Protein AF-A0A7S2IFN4-F1 (afdb_monomer)

Solvent-accessible surface area (backbone atoms only — not comparable to full-atom values): 8624 Å² total; per-residue (Å²): 135,83,82,87,86,88,84,81,84,83,83,82,81,80,78,73,87,72,86,76,65,69,61,58,62,38,11,45,51,20,50,54,50,50,51,52,54,48,50,50,41,68,76,58,59,54,93,44,48,80,44,73,49,73,77,38,55,36,84,63,46,66,54,99,88,68,49,80,44,73,49,50,75,68,52,32,44,29,32,32,45,35,33,32,39,62,59,88,88,44,90,89,58,59,86,37,40,32,37,39,36,38,36,52,40,54,36,87,83,46,81,56,50,79,42,79,61,58,72,66,58,71,57,55,72,38,91,89,38,59,64,71,66,62,78,66,58,76,78,112

Organism: NCBI:txid327968

Sequence (140 aa):
STACLGESLPASADQDCSQGDATEGTARAALRRLEEEVAELQARSPPFLDEISAPCVAPLAVDGDGDLYIPDAREGPWNVHVVAHGDPSDPEYFDSLRFRLRFNSRWPREPPEVFVGGLSQYGALSPERTPPAPFYDALA

Mean predicted aligned error: 14.03 Å

pLDDT: mean 74.19, std 21.44, range [32.38, 97.31]

Radius of gyration: 25.62 Å; Cα contacts (8 Å, |Δi|>4): 189; chains: 1; bounding box: 39×29×104 Å

Structure (mmCIF, N/CA/C/O backbone):
data_AF-A0A7S2IFN4-F1
#
_entry.id   AF-A0A7S2IFN4-F1
#
loop_
_atom_site.group_PDB
_atom_site.id
_atom_site.type_symbol
_atom_site.label_atom_id
_atom_site.label_alt_id
_atom_site.label_comp_id
_atom_site.label_asym_id
_atom_site.label_entity_id
_atom_site.label_seq_id
_atom_site.pdbx_PDB_ins_code
_atom_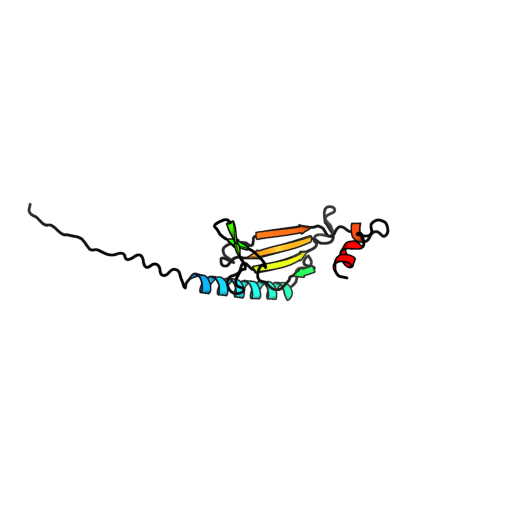site.Cartn_x
_atom_site.Cartn_y
_atom_site.Cartn_z
_atom_site.occupancy
_atom_site.B_iso_or_equiv
_atom_site.auth_seq_id
_atom_site.auth_comp_id
_atom_site.auth_asym_id
_atom_site.auth_atom_id
_atom_site.pdbx_PDB_model_num
ATOM 1 N N . SER A 1 1 ? -1.008 -16.687 74.202 1.00 42.38 1 SER A N 1
ATOM 2 C CA . SER A 1 1 ? -1.169 -16.056 72.882 1.00 42.38 1 SER A CA 1
ATOM 3 C C . SER A 1 1 ? -2.579 -16.326 72.391 1.00 42.38 1 SER A C 1
ATOM 5 O O . SER A 1 1 ? -2.828 -17.450 71.992 1.00 42.38 1 SER A O 1
ATOM 7 N N . THR A 1 2 ? -3.590 -15.512 72.722 1.00 37.28 2 THR A N 1
ATOM 8 C CA . THR A 1 2 ? -3.880 -14.127 72.251 1.00 37.28 2 THR A CA 1
ATOM 9 C C . THR A 1 2 ? -4.479 -14.167 70.834 1.00 37.28 2 THR A C 1
ATOM 11 O O . THR A 1 2 ? -3.743 -14.443 69.899 1.00 37.28 2 THR A O 1
ATOM 14 N N . ALA A 1 3 ? -5.822 -14.187 70.743 1.00 36.91 3 ALA A N 1
ATOM 15 C CA . ALA A 1 3 ? -6.724 -13.132 70.203 1.00 36.91 3 ALA A CA 1
ATOM 16 C C . ALA A 1 3 ? -6.960 -13.268 68.674 1.00 36.91 3 ALA A C 1
ATOM 18 O O . ALA A 1 3 ? -5.994 -13.390 67.937 1.00 36.91 3 ALA A O 1
ATOM 19 N N . CYS A 1 4 ? -8.178 -13.526 68.170 1.00 35.06 4 CYS A N 1
ATOM 20 C CA . CYS A 1 4 ? -9.379 -12.670 67.993 1.00 35.06 4 CYS A CA 1
ATOM 21 C C . CYS A 1 4 ? -9.344 -11.767 66.736 1.00 35.06 4 CYS A C 1
ATOM 23 O O . CYS A 1 4 ? -8.332 -11.125 66.491 1.00 35.06 4 CYS A O 1
ATOM 25 N N . LEU A 1 5 ? -10.526 -11.642 66.093 1.00 38.38 5 LEU A N 1
ATOM 26 C CA . LEU A 1 5 ? -10.957 -10.691 65.034 1.00 38.38 5 LEU A CA 1
ATOM 27 C C . LEU A 1 5 ? -10.546 -11.111 63.602 1.00 38.38 5 LEU A C 1
ATOM 29 O O . LEU A 1 5 ? -9.398 -11.446 63.369 1.00 38.38 5 LEU A O 1
ATOM 33 N N . GLY A 1 6 ? -11.409 -11.218 62.586 1.00 32.38 6 GLY A N 1
ATOM 34 C CA . GLY A 1 6 ? -12.688 -10.561 62.332 1.00 32.38 6 GLY A CA 1
ATOM 35 C C . GLY A 1 6 ? -12.454 -9.327 61.467 1.00 32.38 6 GLY A C 1
ATOM 36 O O . GLY A 1 6 ? -12.167 -8.288 62.035 1.00 32.38 6 GLY A O 1
ATOM 37 N N . GLU A 1 7 ? -12.595 -9.428 60.139 1.00 36.12 7 GLU A N 1
ATOM 38 C CA . GLU A 1 7 ? -12.887 -8.263 59.294 1.00 36.12 7 GLU A CA 1
ATOM 39 C C . GLU A 1 7 ? -13.463 -8.662 57.927 1.00 36.12 7 GLU A C 1
ATOM 41 O O . GLU A 1 7 ? -12.981 -9.564 57.242 1.00 36.12 7 GLU A O 1
ATOM 46 N N . SER A 1 8 ? -14.554 -7.983 57.589 1.00 41.31 8 SER A N 1
ATOM 47 C CA . SER A 1 8 ? -15.293 -8.034 56.334 1.00 41.31 8 SER A CA 1
ATOM 48 C C . SER A 1 8 ? -14.633 -7.136 55.277 1.00 41.31 8 SER A C 1
ATOM 50 O O . SER A 1 8 ? -14.114 -6.091 55.636 1.00 41.31 8 SER A O 1
ATOM 52 N N . LEU A 1 9 ? -14.729 -7.565 54.008 1.00 37.34 9 LEU A N 1
ATOM 53 C CA . LEU A 1 9 ? -14.678 -6.858 52.703 1.00 37.34 9 LEU A CA 1
ATOM 54 C C . LEU A 1 9 ? -14.123 -5.415 52.612 1.00 37.34 9 LEU A C 1
ATOM 56 O O . LEU A 1 9 ? -14.449 -4.547 53.417 1.00 37.34 9 LEU A O 1
ATOM 60 N N . PRO A 1 10 ? -13.601 -5.068 51.421 1.00 42.03 10 PRO A N 1
ATOM 61 C CA . PRO A 1 10 ? -14.368 -4.081 50.666 1.00 42.03 10 PRO A CA 1
ATOM 62 C C . PRO A 1 10 ? -14.753 -4.535 49.258 1.00 42.03 10 PRO A C 1
ATOM 64 O O . PRO A 1 10 ? -14.118 -5.370 48.617 1.00 42.03 10 PRO A O 1
ATOM 67 N N . ALA A 1 11 ? -15.867 -3.949 48.837 1.00 40.12 11 ALA A N 1
ATOM 68 C CA . ALA A 1 11 ? -16.437 -3.970 47.509 1.00 40.12 11 ALA A CA 1
ATOM 69 C C . ALA A 1 11 ? -15.616 -3.141 46.502 1.00 40.12 11 ALA A C 1
ATOM 71 O O . ALA A 1 11 ? -14.782 -2.327 46.888 1.00 40.12 11 ALA A O 1
ATOM 72 N N . SER A 1 12 ? -16.000 -3.290 45.231 1.00 40.34 12 SER A N 1
ATOM 73 C CA . SER A 1 12 ? -15.631 -2.480 44.063 1.00 40.34 12 SER A CA 1
ATOM 74 C C . SER A 1 12 ? -14.200 -2.654 43.543 1.00 40.34 12 SER A C 1
ATOM 76 O O . SER A 1 12 ? -13.231 -2.091 44.040 1.00 40.34 12 SER A O 1
ATOM 78 N N . ALA A 1 13 ? -14.107 -3.370 42.428 1.00 40.06 13 ALA A N 1
ATOM 79 C CA . ALA A 1 13 ? -13.562 -2.730 41.246 1.00 40.06 13 ALA A CA 1
ATOM 80 C C . ALA A 1 13 ? -14.672 -2.770 40.196 1.00 40.06 13 ALA A C 1
ATOM 82 O O . ALA A 1 13 ? -14.850 -3.766 39.496 1.00 40.06 13 ALA A O 1
ATOM 83 N N . ASP A 1 14 ? -15.465 -1.700 40.166 1.00 43.12 14 ASP A N 1
ATOM 84 C CA . ASP A 1 14 ? -16.146 -1.262 38.956 1.00 43.12 14 ASP A CA 1
ATOM 85 C C . ASP A 1 14 ? -15.101 -1.249 37.838 1.00 43.12 14 ASP A C 1
ATOM 87 O O . ASP A 1 14 ? -14.233 -0.375 37.773 1.00 43.12 14 ASP A O 1
ATOM 91 N N . GLN A 1 15 ? -15.109 -2.294 37.012 1.00 44.41 15 GLN A N 1
ATOM 92 C CA . GLN A 1 15 ? -14.290 -2.340 35.816 1.00 44.41 15 GLN A CA 1
ATOM 93 C C . GLN A 1 15 ? -15.021 -1.485 34.790 1.00 44.41 15 GLN A C 1
ATOM 95 O O . GLN A 1 15 ? -15.898 -1.939 34.060 1.00 44.41 15 GLN A O 1
ATOM 100 N N . ASP A 1 16 ? -14.705 -0.200 34.881 1.00 37.72 16 ASP A N 1
ATOM 101 C CA . ASP A 1 16 ? -15.182 0.886 34.054 1.00 37.72 16 ASP A CA 1
ATOM 102 C C . ASP A 1 16 ? -15.026 0.514 32.572 1.00 37.72 16 ASP A C 1
ATOM 104 O O . ASP A 1 16 ? -13.916 0.429 32.036 1.00 37.72 16 ASP A O 1
ATOM 108 N N . CYS A 1 17 ? -16.154 0.246 31.912 1.00 38.31 17 CYS A N 1
ATOM 109 C CA . CYS A 1 17 ? -16.268 0.062 30.469 1.00 38.31 17 CYS A CA 1
ATOM 110 C C . CYS A 1 17 ? -16.104 1.415 29.758 1.00 38.31 17 CYS A C 1
ATOM 112 O O . CYS A 1 17 ? -16.993 1.865 29.042 1.00 38.31 17 CYS A O 1
ATOM 114 N N . SER A 1 18 ? -14.953 2.055 29.946 1.00 46.19 18 SER A N 1
ATOM 115 C CA . SER A 1 18 ? -14.562 3.301 29.283 1.00 46.19 18 SER A CA 1
ATOM 116 C C . SER A 1 18 ? -13.506 3.015 28.208 1.00 46.19 18 SER A C 1
ATOM 118 O O . SER A 1 18 ? -12.447 3.634 28.165 1.00 46.19 18 SER A O 1
ATOM 120 N N . GLN A 1 19 ? -13.770 2.043 27.326 1.00 44.47 19 GLN A N 1
ATOM 121 C CA . GLN A 1 19 ? -12.971 1.768 26.118 1.00 44.47 19 GLN A CA 1
ATOM 122 C C . GLN A 1 19 ? -13.563 2.466 24.877 1.00 44.47 19 GLN A C 1
ATOM 124 O O . GLN A 1 19 ? -13.659 1.874 23.809 1.00 44.47 19 GLN A O 1
ATOM 129 N N . GLY A 1 20 ? -13.982 3.727 25.022 1.00 41.47 20 GLY A N 1
ATOM 130 C CA . GLY A 1 20 ? -14.488 4.539 23.906 1.00 41.47 20 GLY A CA 1
ATOM 131 C C . GLY A 1 20 ? -13.456 5.480 23.272 1.00 41.47 20 GLY A C 1
ATOM 132 O O . GLY A 1 20 ? -13.542 5.738 22.082 1.00 41.47 20 GLY A O 1
ATOM 133 N N . ASP A 1 21 ? -12.458 5.956 24.031 1.00 44.84 21 ASP A N 1
ATOM 134 C CA . ASP A 1 21 ? -11.633 7.112 23.614 1.00 44.84 21 ASP A CA 1
ATOM 135 C C . ASP A 1 21 ? -10.156 6.794 23.298 1.00 44.84 21 ASP A C 1
ATOM 137 O O . ASP A 1 21 ? -9.450 7.594 22.682 1.00 44.84 21 ASP A O 1
ATOM 141 N N . ALA A 1 22 ? -9.637 5.629 23.702 1.00 50.00 22 ALA A N 1
ATOM 142 C CA . ALA A 1 22 ? -8.213 5.303 23.522 1.00 50.00 22 ALA A CA 1
ATOM 143 C C . ALA A 1 22 ? -7.856 4.855 22.085 1.00 50.00 22 ALA A C 1
ATOM 145 O O . ALA A 1 22 ? -6.693 4.912 21.669 1.00 50.00 22 ALA A O 1
ATOM 146 N N . THR A 1 23 ? -8.845 4.407 21.315 1.00 59.28 23 THR A N 1
ATOM 147 C CA . THR A 1 23 ? -8.698 3.873 19.953 1.00 59.28 23 THR A CA 1
ATOM 148 C C . THR A 1 23 ? -8.621 4.970 18.892 1.00 59.28 23 THR A C 1
ATOM 150 O O . THR A 1 23 ? -7.780 4.885 17.998 1.00 59.28 23 THR A O 1
ATOM 153 N N . GLU A 1 24 ? -9.389 6.055 19.020 1.00 60.38 24 GLU A N 1
ATOM 154 C CA . GLU A 1 24 ? -9.346 7.160 18.047 1.00 60.38 24 GLU A CA 1
ATOM 155 C C . GLU A 1 24 ? -7.996 7.902 18.107 1.00 60.38 24 GLU A C 1
ATOM 157 O O . GLU A 1 24 ? -7.370 8.199 17.084 1.00 60.38 24 GLU A O 1
ATOM 162 N N . GLY A 1 25 ? -7.476 8.122 19.322 1.00 73.00 25 GLY A N 1
ATOM 163 C CA . GLY A 1 25 ? -6.170 8.753 19.528 1.00 73.00 25 GLY A CA 1
ATOM 164 C C . GLY A 1 25 ? -5.001 7.945 18.953 1.00 73.00 25 GLY A C 1
ATOM 165 O O . GLY A 1 25 ? -4.018 8.525 18.485 1.00 73.00 25 GLY A O 1
ATOM 166 N N . THR A 1 26 ? -5.110 6.613 18.945 1.00 84.88 26 THR A N 1
ATOM 167 C CA . THR A 1 26 ? -4.083 5.725 18.380 1.00 84.88 26 THR A CA 1
ATOM 168 C C . THR A 1 26 ? -4.179 5.640 16.861 1.00 84.88 26 THR A C 1
ATOM 170 O O . THR A 1 26 ? -3.155 5.797 16.196 1.00 84.88 26 THR A O 1
ATOM 173 N N . ALA A 1 27 ? -5.386 5.522 16.301 1.00 89.62 27 ALA A N 1
ATOM 174 C CA . ALA A 1 27 ? -5.594 5.508 14.854 1.00 89.62 27 ALA A CA 1
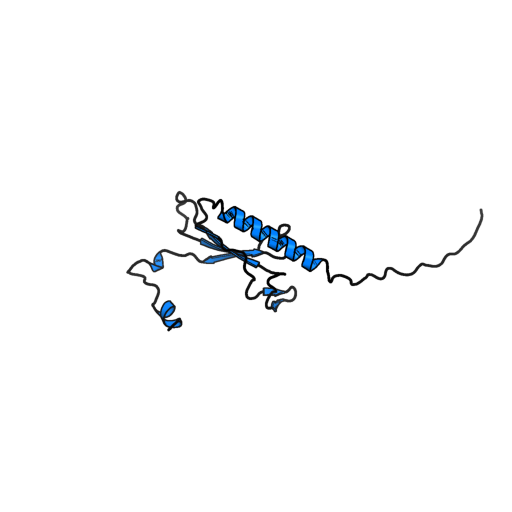ATOM 175 C C . ALA A 1 27 ? -5.118 6.805 14.182 1.00 89.62 27 ALA A C 1
ATOM 177 O O . ALA A 1 27 ? -4.373 6.770 13.204 1.00 89.62 27 ALA A O 1
ATOM 178 N N . ARG A 1 28 ? -5.444 7.966 14.760 1.00 91.44 28 ARG A N 1
ATOM 179 C CA . ARG A 1 28 ? -5.009 9.260 14.218 1.00 91.44 28 ARG A CA 1
ATOM 180 C C . ARG A 1 28 ? -3.491 9.441 14.259 1.00 91.44 28 ARG A C 1
ATOM 182 O O . ARG A 1 28 ? -2.912 10.030 13.347 1.00 91.44 28 ARG A O 1
ATOM 189 N N . ALA A 1 29 ? -2.840 8.956 15.316 1.00 92.75 29 ALA A N 1
ATOM 190 C CA . ALA A 1 29 ? -1.384 8.981 15.415 1.00 92.75 29 ALA A CA 1
ATOM 191 C C . ALA A 1 29 ? -0.728 8.044 14.387 1.00 92.75 29 ALA A C 1
ATOM 193 O O . ALA A 1 29 ? 0.283 8.421 13.793 1.00 92.75 29 ALA A O 1
ATOM 194 N N . ALA A 1 30 ? -1.318 6.866 14.161 1.00 93.94 30 ALA A N 1
ATOM 195 C CA . ALA A 1 30 ? -0.880 5.912 13.148 1.00 93.94 30 ALA A CA 1
ATOM 196 C C . ALA A 1 30 ? -0.996 6.496 11.733 1.00 93.94 30 ALA A C 1
ATOM 198 O O . ALA A 1 30 ? -0.018 6.461 10.987 1.00 93.94 30 ALA A O 1
ATOM 199 N N . LEU A 1 31 ? -2.141 7.103 11.396 1.00 95.31 31 LEU A N 1
ATOM 200 C CA . LEU A 1 31 ? -2.355 7.745 10.098 1.00 95.31 31 LEU A CA 1
ATOM 201 C C . LEU A 1 31 ? -1.368 8.888 9.859 1.00 95.31 31 LEU A C 1
ATOM 203 O O . LEU A 1 31 ? -0.695 8.893 8.836 1.00 95.31 31 LEU A O 1
ATOM 207 N N . ARG A 1 32 ? -1.215 9.812 10.820 1.00 95.56 32 ARG A N 1
ATOM 208 C CA . ARG A 1 32 ? -0.269 10.932 10.680 1.00 95.56 32 ARG A CA 1
ATOM 209 C C . ARG A 1 32 ? 1.151 10.434 10.414 1.00 95.56 32 ARG A C 1
ATOM 211 O O . ARG A 1 32 ? 1.846 10.959 9.554 1.00 95.56 32 ARG A O 1
ATOM 218 N N . ARG A 1 33 ? 1.578 9.407 11.149 1.00 95.50 33 ARG A N 1
ATOM 219 C CA . ARG A 1 33 ? 2.893 8.799 10.947 1.00 95.50 33 ARG A CA 1
ATOM 220 C C . ARG A 1 33 ? 3.018 8.175 9.556 1.00 95.50 33 ARG A C 1
ATOM 222 O O . ARG A 1 33 ? 4.042 8.354 8.909 1.00 95.50 33 ARG A O 1
ATOM 229 N N . LEU A 1 34 ? 1.995 7.451 9.107 1.00 96.12 34 LEU A N 1
ATOM 230 C CA . LEU A 1 34 ? 1.972 6.845 7.778 1.00 96.12 34 LEU A CA 1
ATOM 231 C C . LEU A 1 34 ? 2.061 7.912 6.674 1.00 96.12 34 LEU A C 1
ATOM 233 O O . LEU A 1 34 ? 2.806 7.736 5.716 1.00 96.12 34 LEU A O 1
ATOM 237 N N . GLU A 1 35 ? 1.348 9.030 6.820 1.00 96.62 35 GLU A N 1
ATOM 238 C CA . GLU A 1 35 ? 1.429 10.175 5.904 1.00 96.62 35 GLU A CA 1
ATOM 239 C C . GLU A 1 35 ? 2.843 10.777 5.865 1.00 96.62 35 GLU A C 1
ATOM 241 O O . GLU A 1 35 ? 3.362 11.038 4.781 1.00 96.62 35 GLU A O 1
ATOM 246 N N . GLU A 1 36 ? 3.485 10.952 7.025 1.00 97.31 36 GLU A N 1
ATOM 247 C CA . GLU A 1 36 ? 4.869 11.439 7.134 1.00 97.31 36 GLU A CA 1
ATOM 248 C C . GLU A 1 36 ? 5.869 10.488 6.451 1.00 97.31 36 GLU A C 1
ATOM 250 O O . GLU A 1 36 ? 6.708 10.934 5.667 1.00 97.31 36 GLU A O 1
ATOM 255 N N . GLU A 1 37 ? 5.762 9.179 6.697 1.00 96.56 37 GLU A N 1
ATOM 256 C CA . GLU A 1 37 ? 6.654 8.163 6.123 1.00 96.56 37 GLU A CA 1
ATOM 257 C C . GLU A 1 37 ? 6.475 8.032 4.601 1.00 96.56 37 GLU A C 1
ATOM 259 O O . GLU A 1 37 ? 7.462 7.944 3.866 1.00 96.56 37 GLU A O 1
ATOM 264 N N . VAL A 1 38 ? 5.233 8.075 4.102 1.00 96.62 38 VAL A N 1
ATOM 265 C CA . VAL A 1 38 ? 4.956 8.086 2.656 1.00 96.62 38 VAL A CA 1
ATOM 266 C C . VAL A 1 38 ? 5.491 9.362 2.011 1.00 96.62 38 VAL A C 1
ATOM 268 O O . VAL A 1 38 ? 6.111 9.283 0.951 1.00 96.62 38 VAL A O 1
ATOM 271 N N . ALA A 1 39 ? 5.312 10.524 2.642 1.00 96.94 39 ALA A N 1
ATOM 272 C CA . ALA A 1 39 ? 5.843 11.782 2.126 1.00 96.94 39 ALA A CA 1
ATOM 273 C C . ALA A 1 39 ? 7.382 11.780 2.076 1.00 96.94 39 ALA A C 1
ATOM 275 O O . ALA A 1 39 ? 7.966 12.260 1.101 1.00 96.94 39 ALA A O 1
ATOM 276 N N . GLU A 1 40 ? 8.052 11.207 3.082 1.00 95.94 40 GLU A N 1
ATOM 277 C CA . GLU A 1 40 ? 9.510 11.041 3.069 1.00 95.94 40 GLU A CA 1
ATOM 278 C C . GLU A 1 40 ? 9.961 10.110 1.934 1.00 95.94 40 GLU A C 1
ATOM 280 O O . GLU A 1 40 ? 10.893 10.449 1.199 1.00 95.94 40 GLU A O 1
ATOM 285 N N . LEU A 1 41 ? 9.279 8.974 1.748 1.00 94.38 41 LEU A N 1
ATOM 286 C CA . LEU A 1 41 ? 9.560 8.045 0.651 1.00 94.38 41 LEU A CA 1
ATOM 287 C C . LEU A 1 41 ? 9.347 8.696 -0.718 1.00 94.38 41 LEU A C 1
ATOM 289 O O . LEU A 1 41 ? 10.185 8.533 -1.596 1.00 94.38 41 LEU A O 1
ATOM 293 N N . GLN A 1 42 ? 8.284 9.482 -0.896 1.00 94.06 42 GLN A N 1
ATOM 294 C CA . GLN A 1 42 ? 8.035 10.227 -2.134 1.00 94.06 42 GLN A CA 1
ATOM 295 C C . GLN A 1 42 ? 9.120 11.274 -2.405 1.00 94.06 42 GLN A C 1
ATOM 297 O O . GLN A 1 42 ? 9.568 11.428 -3.540 1.00 94.06 42 GLN A O 1
ATOM 302 N N . ALA A 1 43 ? 9.578 11.979 -1.367 1.00 95.06 43 ALA A N 1
ATOM 303 C CA . ALA A 1 43 ? 10.645 12.969 -1.490 1.00 95.06 43 ALA A CA 1
ATOM 304 C C . ALA A 1 43 ? 12.013 12.335 -1.798 1.00 95.06 43 ALA A C 1
ATOM 306 O O . ALA A 1 43 ? 12.886 12.987 -2.375 1.00 95.06 43 ALA A O 1
ATOM 307 N N . ARG A 1 44 ? 12.218 11.076 -1.397 1.00 94.75 44 ARG A N 1
ATOM 308 C CA . ARG A 1 44 ? 13.483 10.343 -1.521 1.00 94.75 44 ARG A CA 1
ATOM 309 C C . ARG A 1 44 ? 13.256 8.956 -2.122 1.00 94.75 44 ARG A C 1
ATOM 311 O O . ARG A 1 44 ? 13.693 7.962 -1.540 1.00 94.75 44 ARG A O 1
ATOM 318 N N . SER A 1 45 ? 12.583 8.907 -3.274 1.00 89.12 45 SER A N 1
ATOM 319 C CA . SER A 1 45 ? 12.173 7.639 -3.887 1.00 89.12 45 SER A CA 1
ATOM 320 C C . SER A 1 45 ? 13.381 6.725 -4.123 1.00 89.12 45 SER A C 1
ATOM 322 O O . SER A 1 45 ? 14.328 7.133 -4.808 1.00 89.12 45 SER A O 1
ATOM 324 N N . PRO A 1 46 ? 13.391 5.506 -3.552 1.00 88.38 46 PRO A N 1
ATOM 325 C CA . PRO A 1 46 ? 14.399 4.507 -3.870 1.00 88.38 46 PRO A CA 1
ATOM 326 C C . PRO A 1 46 ? 14.401 4.189 -5.370 1.00 88.38 46 PRO A C 1
ATOM 328 O O . PRO A 1 46 ? 13.350 4.243 -6.004 1.00 88.38 46 PRO A O 1
ATOM 331 N N . PRO A 1 47 ? 15.548 3.797 -5.950 1.00 86.81 47 PRO A N 1
ATOM 332 C CA . PRO A 1 47 ? 15.654 3.586 -7.391 1.00 86.81 47 PRO A CA 1
ATOM 333 C C . PRO A 1 47 ? 14.756 2.462 -7.910 1.00 86.81 47 PRO A C 1
ATOM 335 O O . PRO A 1 47 ? 14.395 2.512 -9.070 1.00 86.81 47 PRO A O 1
ATOM 338 N N . PHE A 1 48 ? 14.392 1.491 -7.065 1.00 86.06 48 PHE A N 1
ATOM 339 C CA . PHE A 1 48 ? 13.508 0.371 -7.408 1.00 86.06 48 PHE A CA 1
ATOM 340 C C . PHE A 1 48 ? 12.011 0.719 -7.332 1.00 86.06 48 PHE A C 1
ATOM 342 O O . PHE A 1 48 ? 11.166 -0.114 -7.645 1.00 86.06 48 PHE A O 1
ATOM 349 N N . LEU A 1 49 ? 11.663 1.912 -6.844 1.00 89.62 49 LEU A N 1
ATOM 350 C CA . LEU A 1 49 ? 10.288 2.343 -6.625 1.00 89.62 49 LEU A CA 1
ATOM 351 C C . LEU A 1 49 ? 9.863 3.298 -7.745 1.00 89.62 49 LEU A C 1
ATOM 353 O O . LEU A 1 49 ? 10.367 4.418 -7.829 1.00 89.62 49 LEU A O 1
ATOM 357 N N . ASP A 1 50 ? 8.905 2.866 -8.562 1.00 88.44 50 ASP A N 1
ATOM 358 C CA . ASP A 1 50 ? 8.353 3.665 -9.660 1.00 88.44 50 ASP A CA 1
ATOM 359 C C . ASP A 1 50 ? 7.242 4.598 -9.174 1.00 88.44 50 ASP A C 1
ATOM 361 O O . ASP A 1 50 ? 7.151 5.752 -9.592 1.00 88.44 50 ASP A O 1
ATOM 365 N N . GLU A 1 51 ? 6.385 4.102 -8.279 1.00 91.69 51 GLU A N 1
ATOM 366 C CA . GLU A 1 51 ? 5.222 4.836 -7.788 1.00 91.69 51 GLU A CA 1
ATOM 367 C C . GLU A 1 51 ? 4.895 4.458 -6.342 1.00 91.69 51 GLU A C 1
ATOM 369 O O . GLU A 1 51 ? 4.944 3.289 -5.958 1.00 91.69 51 GLU A O 1
ATOM 374 N N . ILE A 1 52 ? 4.486 5.447 -5.550 1.00 95.12 52 ILE A N 1
ATOM 375 C CA . ILE A 1 52 ? 3.860 5.240 -4.245 1.00 95.12 52 ILE A CA 1
ATOM 376 C C . ILE A 1 52 ? 2.716 6.240 -4.058 1.00 95.12 52 ILE A C 1
ATOM 378 O O . ILE A 1 52 ? 2.895 7.453 -4.204 1.00 95.12 52 ILE A O 1
ATOM 382 N N . SER A 1 53 ? 1.526 5.735 -3.744 1.00 95.81 53 SER A N 1
ATOM 383 C CA . SER A 1 53 ? 0.344 6.567 -3.523 1.00 95.81 53 SER A CA 1
ATOM 384 C C . SER A 1 53 ? 0.351 7.198 -2.133 1.00 95.81 53 SER A C 1
ATOM 386 O O . SER A 1 53 ? 0.927 6.657 -1.191 1.00 95.81 53 SER A O 1
ATOM 388 N N . ALA A 1 54 ? -0.390 8.295 -1.970 1.00 95.38 54 ALA A N 1
ATOM 389 C CA . ALA A 1 54 ? -0.809 8.721 -0.638 1.00 95.38 54 ALA A CA 1
ATOM 390 C C . ALA A 1 54 ? -1.664 7.621 0.035 1.00 95.38 54 ALA A C 1
ATOM 392 O O . ALA A 1 54 ? -2.302 6.830 -0.679 1.00 95.38 54 ALA A O 1
ATOM 393 N N . PRO A 1 55 ? -1.713 7.566 1.379 1.00 95.19 55 PRO A N 1
ATOM 394 C CA . PRO A 1 55 ? -2.631 6.684 2.087 1.00 95.19 55 PRO A CA 1
ATOM 395 C C . PRO A 1 55 ? -4.083 6.992 1.714 1.00 95.19 55 PRO A C 1
ATOM 397 O O . PRO A 1 55 ? -4.505 8.149 1.711 1.00 95.19 55 PRO A O 1
ATOM 400 N N . CYS A 1 56 ? -4.865 5.961 1.415 1.00 94.00 56 CYS A N 1
ATOM 401 C CA . CYS A 1 56 ? -6.296 6.084 1.151 1.00 94.00 56 CYS A CA 1
ATOM 402 C C . CYS A 1 56 ? -7.082 5.080 1.992 1.00 94.00 56 CYS A C 1
ATOM 404 O O . CYS A 1 56 ? -6.600 3.989 2.280 1.00 94.00 56 CYS A O 1
ATOM 406 N N . VAL A 1 57 ? -8.299 5.426 2.411 1.00 93.25 57 VAL A N 1
ATOM 407 C CA . VAL A 1 57 ? -9.141 4.481 3.156 1.00 93.25 57 VAL A CA 1
ATOM 408 C C . VAL A 1 57 ? -9.463 3.267 2.283 1.00 93.25 57 VAL A C 1
ATOM 410 O O . VAL A 1 57 ? -9.732 3.399 1.085 1.00 93.25 57 VAL A O 1
ATOM 413 N N . ALA A 1 58 ? -9.412 2.066 2.860 1.00 87.25 58 ALA A N 1
ATOM 414 C CA . ALA A 1 58 ? -9.844 0.880 2.139 1.00 87.25 58 ALA A CA 1
ATOM 415 C C . ALA A 1 58 ? -11.337 1.009 1.785 1.00 87.25 58 ALA A C 1
ATOM 417 O O . ALA A 1 58 ? -12.131 1.347 2.654 1.00 87.25 58 ALA A O 1
ATOM 418 N N . PRO A 1 59 ? -11.755 0.715 0.541 1.00 83.31 59 PRO A N 1
ATOM 419 C CA . PRO A 1 59 ? -13.159 0.865 0.153 1.00 83.31 59 PRO A CA 1
ATOM 420 C C . PRO A 1 59 ? -14.079 -0.129 0.876 1.00 83.31 59 PRO A C 1
ATOM 422 O O . PRO A 1 59 ? -15.274 0.113 1.005 1.00 83.31 59 PRO A O 1
ATOM 425 N N . LEU A 1 60 ? -13.516 -1.256 1.321 1.00 87.19 60 LEU A N 1
ATOM 426 C CA . LEU A 1 60 ? -14.199 -2.305 2.064 1.00 87.19 60 LEU A CA 1
ATOM 427 C C . LEU A 1 60 ? -13.184 -3.036 2.951 1.00 87.19 60 LEU A C 1
ATOM 429 O O . LEU A 1 60 ? -12.060 -3.329 2.510 1.00 87.19 60 LEU A O 1
ATOM 433 N N . ALA A 1 61 ? -13.588 -3.341 4.179 1.00 87.12 61 ALA A N 1
ATOM 434 C CA . ALA A 1 61 ? -12.825 -4.136 5.131 1.00 87.12 61 ALA A CA 1
ATOM 435 C C . ALA A 1 61 ? -13.699 -5.235 5.747 1.00 87.12 61 ALA A C 1
ATOM 437 O O . ALA A 1 61 ? -14.913 -5.256 5.556 1.00 87.12 61 ALA A O 1
ATOM 438 N N . VAL A 1 62 ? -13.035 -6.166 6.426 1.00 85.38 62 VAL A N 1
ATOM 439 C CA . VAL A 1 62 ? -13.646 -7.262 7.176 1.00 85.38 62 VAL A CA 1
ATOM 440 C C . VAL A 1 62 ? -13.272 -7.046 8.636 1.00 85.38 62 VAL A C 1
ATOM 442 O O . VAL A 1 62 ? -12.098 -6.784 8.912 1.00 85.38 62 VAL A O 1
ATOM 445 N N . ASP A 1 63 ? -14.242 -7.071 9.542 1.00 84.31 63 ASP A N 1
ATOM 446 C CA . ASP A 1 63 ? -13.985 -6.903 10.973 1.00 84.31 63 ASP A CA 1
ATOM 447 C C . ASP A 1 63 ? -13.510 -8.210 11.639 1.00 84.31 63 ASP A C 1
ATOM 449 O O . ASP A 1 63 ? -13.198 -9.201 10.975 1.00 84.31 63 ASP A O 1
ATOM 453 N N . GLY A 1 64 ? -13.393 -8.202 12.971 1.00 79.38 64 GLY A N 1
ATOM 454 C CA . GLY A 1 64 ? -12.944 -9.367 13.739 1.00 79.38 64 GLY A CA 1
ATOM 455 C C . GLY A 1 64 ? -13.909 -10.557 13.711 1.00 79.38 64 GLY A C 1
ATOM 456 O O . GLY A 1 64 ? -13.471 -11.677 13.978 1.00 79.38 64 GLY A O 1
ATOM 457 N N . ASP A 1 65 ? -15.175 -10.327 13.360 1.00 88.56 65 ASP A N 1
ATOM 458 C CA . ASP A 1 65 ? -16.228 -11.342 13.290 1.00 88.56 65 ASP A CA 1
ATOM 459 C C . ASP A 1 65 ? -16.419 -11.882 11.861 1.00 88.56 65 ASP A C 1
ATOM 461 O O . ASP A 1 65 ? -17.100 -12.889 11.650 1.00 88.56 65 ASP A O 1
ATOM 465 N N . GLY A 1 66 ? -15.743 -11.278 10.879 1.00 86.31 66 GLY A N 1
ATOM 466 C CA . GLY A 1 66 ? -15.818 -11.670 9.476 1.00 86.31 66 GLY A CA 1
ATOM 467 C C . GLY A 1 66 ? -16.835 -10.864 8.667 1.00 86.31 66 GLY A C 1
ATOM 468 O O . GLY A 1 66 ? -17.038 -11.171 7.487 1.00 86.31 66 GLY A O 1
ATOM 469 N N . ASP A 1 67 ? -17.439 -9.833 9.258 1.00 87.75 67 ASP A N 1
ATOM 470 C CA . ASP A 1 67 ? -18.455 -9.016 8.609 1.00 87.75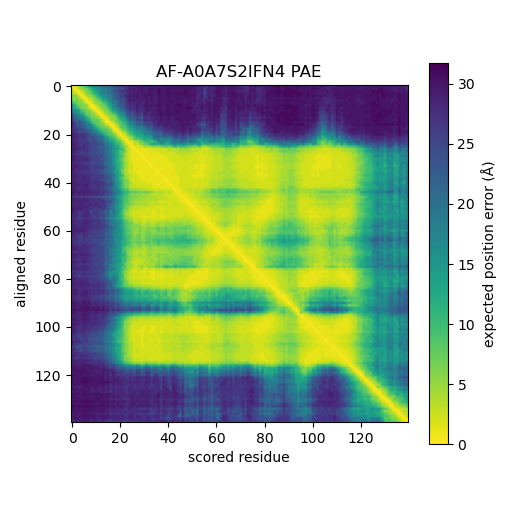 67 ASP A CA 1
ATOM 471 C C . ASP A 1 67 ? -17.833 -7.895 7.770 1.00 87.75 67 ASP A C 1
ATOM 473 O O . ASP A 1 67 ? -16.803 -7.299 8.100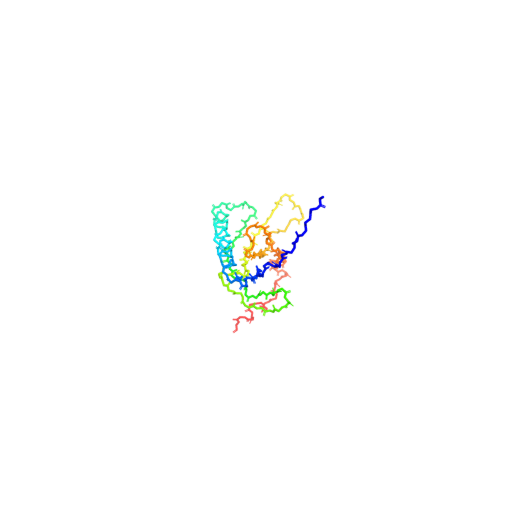 1.00 87.75 67 ASP A O 1
ATOM 477 N N . LEU A 1 68 ? -18.468 -7.614 6.630 1.00 90.31 68 LEU A N 1
ATOM 478 C CA . LEU A 1 68 ? -18.038 -6.567 5.709 1.00 90.31 68 LEU A CA 1
ATOM 479 C C . LEU A 1 68 ? -18.512 -5.195 6.187 1.00 90.31 68 LEU A C 1
ATOM 481 O O . LEU A 1 68 ? -19.703 -4.995 6.422 1.00 90.31 68 LEU A O 1
ATOM 485 N N . TYR A 1 69 ? -17.607 -4.218 6.215 1.00 88.00 69 TYR A N 1
ATOM 486 C CA . TYR A 1 69 ? -17.933 -2.841 6.580 1.00 88.00 69 TYR A CA 1
ATOM 487 C C . TYR A 1 69 ? -17.184 -1.806 5.729 1.00 88.00 69 TYR A C 1
ATOM 489 O O . TYR A 1 69 ? -16.142 -2.087 5.126 1.00 88.00 69 TYR A O 1
ATOM 497 N N . ILE A 1 70 ? -17.739 -0.589 5.676 1.00 90.25 70 ILE A N 1
ATOM 498 C CA . ILE A 1 70 ? -17.101 0.581 5.061 1.00 90.25 70 ILE A CA 1
ATOM 499 C C . ILE A 1 70 ? -16.306 1.303 6.155 1.00 90.25 70 ILE A C 1
ATOM 501 O O . ILE A 1 70 ? -16.921 1.770 7.115 1.00 90.25 70 ILE A O 1
ATOM 505 N N . PRO A 1 71 ? -14.974 1.399 6.046 1.00 88.25 71 PRO A N 1
ATOM 506 C CA . PRO A 1 71 ? -14.161 1.994 7.097 1.00 88.25 71 PRO A CA 1
ATOM 507 C C . PRO A 1 71 ? -14.242 3.523 7.139 1.00 88.25 71 PRO A C 1
ATOM 509 O O . PRO A 1 71 ? -14.399 4.178 6.105 1.00 88.25 71 PRO A O 1
ATOM 512 N N . ASP A 1 72 ? -14.066 4.097 8.331 1.00 87.56 72 ASP A N 1
ATOM 513 C CA . ASP A 1 72 ? -13.883 5.540 8.496 1.00 87.56 72 ASP A CA 1
ATOM 514 C C . ASP A 1 72 ? -12.465 5.939 8.054 1.00 87.56 72 ASP A C 1
ATOM 516 O O . ASP A 1 72 ? -11.468 5.310 8.417 1.00 87.56 72 ASP A O 1
ATOM 520 N N . ALA A 1 73 ? -12.356 7.020 7.280 1.00 83.00 73 ALA A N 1
ATOM 521 C CA . ALA A 1 73 ? -11.076 7.539 6.806 1.00 83.00 73 ALA A CA 1
ATOM 522 C C . ALA A 1 73 ? -10.104 7.926 7.938 1.00 83.00 73 ALA A C 1
ATOM 524 O O . ALA A 1 73 ? -8.892 7.914 7.724 1.00 83.00 73 ALA A O 1
ATOM 525 N N . ARG A 1 74 ? -10.607 8.254 9.133 1.00 82.75 74 ARG A N 1
ATOM 526 C CA . ARG A 1 74 ? -9.813 8.598 10.324 1.00 82.75 74 ARG A CA 1
ATOM 527 C C . ARG A 1 74 ? -9.364 7.386 11.129 1.00 82.75 74 ARG A C 1
ATOM 529 O O . ARG A 1 74 ? -8.409 7.506 11.893 1.00 82.75 74 ARG A O 1
ATOM 536 N N . GLU A 1 75 ? -10.028 6.248 10.958 1.00 85.75 75 GLU A N 1
ATOM 537 C CA . GLU A 1 75 ? -9.802 5.043 11.766 1.00 85.75 75 GLU A CA 1
ATOM 538 C C . GLU A 1 75 ? -9.125 3.915 10.979 1.00 85.75 75 GLU A C 1
ATOM 540 O O . GLU A 1 75 ? -8.459 3.057 11.564 1.00 85.75 75 GLU A O 1
ATOM 545 N N . GLY A 1 76 ? -9.226 3.959 9.648 1.00 87.50 76 GLY A N 1
ATOM 546 C CA . GLY A 1 76 ? -8.656 2.961 8.756 1.00 87.50 76 GLY A CA 1
ATOM 547 C C . GLY A 1 76 ? -9.511 1.690 8.681 1.00 87.50 76 GLY A C 1
ATOM 548 O O . GLY A 1 76 ? -10.633 1.660 9.182 1.00 87.50 76 GLY A O 1
ATOM 549 N N . PRO A 1 77 ? -9.004 0.618 8.049 1.00 93.25 77 PRO A N 1
ATOM 550 C CA . PRO A 1 77 ? -7.640 0.478 7.544 1.00 93.25 77 PRO A CA 1
ATOM 551 C C . PRO A 1 77 ? -7.355 1.342 6.308 1.00 93.25 77 PRO A C 1
ATOM 553 O O . PRO A 1 77 ? -8.252 1.662 5.523 1.00 93.25 77 PRO A O 1
ATOM 556 N N . TRP A 1 78 ? -6.082 1.683 6.117 1.00 95.81 78 TRP A N 1
ATOM 557 C CA . TRP A 1 78 ? -5.603 2.492 4.994 1.00 95.81 78 TRP A CA 1
ATOM 558 C C . TRP A 1 78 ? -4.773 1.650 4.034 1.00 95.81 78 TRP A C 1
ATOM 560 O O . TRP A 1 78 ? -3.946 0.846 4.457 1.00 95.81 78 TRP A O 1
ATOM 570 N N . ASN A 1 79 ? -4.969 1.845 2.737 1.00 95.44 79 ASN A N 1
ATOM 571 C CA . ASN A 1 79 ? -4.148 1.257 1.697 1.00 95.44 79 ASN A CA 1
ATOM 572 C C . ASN A 1 79 ? -3.101 2.267 1.213 1.00 95.44 79 ASN A C 1
ATOM 574 O O . ASN A 1 79 ? -3.393 3.447 1.028 1.00 95.44 79 ASN A O 1
ATOM 578 N N . VAL A 1 80 ? -1.906 1.764 0.929 1.00 96.38 80 VAL A N 1
ATOM 579 C CA . VAL A 1 80 ? -0.883 2.430 0.122 1.00 96.38 80 VAL A CA 1
ATOM 580 C C . VAL A 1 80 ? -0.609 1.539 -1.081 1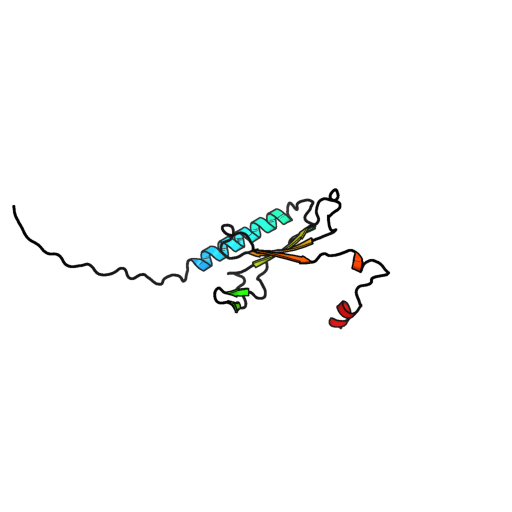.00 96.38 80 VAL A C 1
ATOM 582 O O . VAL A 1 80 ? -0.361 0.339 -0.936 1.00 96.38 80 VAL A O 1
ATOM 585 N N . HIS A 1 81 ? -0.687 2.113 -2.274 1.00 95.06 81 HIS A N 1
ATOM 586 C CA . HIS A 1 81 ? -0.356 1.431 -3.515 1.00 95.06 81 HIS A CA 1
ATOM 587 C C . HIS A 1 81 ? 1.087 1.733 -3.884 1.00 95.06 81 HIS A C 1
ATOM 589 O O . HIS A 1 81 ? 1.522 2.878 -3.814 1.00 95.06 81 HIS A O 1
ATOM 595 N N . VAL A 1 82 ? 1.821 0.693 -4.252 1.00 93.50 82 VAL A N 1
ATOM 596 C CA . VAL A 1 82 ? 3.250 0.753 -4.539 1.00 93.50 82 VAL A CA 1
ATOM 597 C C . VAL A 1 82 ? 3.478 0.052 -5.868 1.00 93.50 82 VAL A C 1
ATOM 599 O O . VAL A 1 82 ? 3.016 -1.073 -6.055 1.00 93.50 82 VAL A O 1
ATOM 602 N N . VAL A 1 83 ? 4.187 0.695 -6.784 1.00 91.44 83 VAL A N 1
ATOM 603 C CA . VAL A 1 83 ? 4.723 0.058 -7.986 1.00 91.44 83 VAL A CA 1
ATOM 604 C C . VAL A 1 83 ? 6.228 0.032 -7.831 1.00 91.44 83 VAL A C 1
ATOM 606 O O . VAL A 1 83 ? 6.851 1.079 -7.680 1.00 91.44 83 VAL A O 1
ATOM 609 N N . ALA A 1 84 ? 6.794 -1.165 -7.821 1.00 87.75 84 ALA A N 1
ATOM 610 C CA . ALA A 1 84 ? 8.229 -1.352 -7.746 1.00 87.75 84 ALA A CA 1
ATOM 611 C C . ALA A 1 84 ? 8.680 -2.276 -8.868 1.00 87.75 84 ALA A C 1
ATOM 613 O O . ALA A 1 84 ? 8.027 -3.279 -9.167 1.00 87.75 84 ALA A O 1
ATOM 614 N N . HIS A 1 85 ? 9.815 -1.949 -9.453 1.00 83.19 85 HIS A N 1
ATOM 615 C CA . HIS A 1 85 ? 10.620 -2.896 -10.188 1.00 83.19 85 HIS A CA 1
ATOM 616 C C . HIS A 1 85 ? 11.727 -3.376 -9.251 1.00 83.19 85 HIS A C 1
ATOM 618 O O . HIS A 1 85 ? 11.730 -3.151 -8.040 1.00 83.19 85 HIS A O 1
ATOM 624 N N . GLY A 1 86 ? 12.701 -4.060 -9.796 1.00 76.06 86 GLY A N 1
ATOM 625 C CA . GLY A 1 86 ? 13.827 -4.528 -9.026 1.00 76.06 86 GLY A CA 1
ATOM 626 C C . GLY A 1 86 ? 14.909 -4.926 -9.968 1.00 76.06 86 GLY A C 1
ATOM 627 O O . GLY A 1 86 ? 14.993 -4.368 -11.060 1.00 76.06 86 GLY A O 1
ATOM 628 N N . ASP A 1 87 ? 15.822 -5.736 -9.462 1.00 74.75 87 ASP A N 1
ATOM 629 C CA . ASP A 1 87 ? 17.183 -5.629 -9.937 1.00 74.75 87 ASP A CA 1
ATOM 630 C C . ASP A 1 87 ? 17.273 -6.027 -11.418 1.00 74.75 87 ASP A C 1
ATOM 632 O O . ASP A 1 87 ? 16.999 -7.179 -11.752 1.00 74.75 87 ASP A O 1
ATOM 636 N N . PRO A 1 88 ? 17.678 -5.110 -12.317 1.00 69.94 88 PRO A N 1
ATOM 637 C CA . PRO A 1 88 ? 17.825 -5.432 -13.732 1.00 69.94 88 PRO A CA 1
ATOM 638 C C . PRO A 1 88 ? 18.921 -6.479 -13.988 1.00 69.94 88 PRO A C 1
ATOM 640 O O . PRO A 1 88 ? 19.030 -6.989 -15.101 1.00 69.94 88 PRO A O 1
ATOM 643 N N . SER A 1 89 ? 19.761 -6.785 -12.992 1.00 74.31 89 SER A N 1
ATOM 644 C CA . SER A 1 89 ? 20.735 -7.876 -13.050 1.00 74.31 89 SER A CA 1
ATOM 645 C C . SER A 1 89 ? 20.155 -9.253 -12.702 1.00 74.31 89 SER A C 1
ATOM 647 O O . SER A 1 89 ? 20.829 -10.256 -12.945 1.00 74.31 89 SER A O 1
ATOM 649 N N . ASP A 1 90 ? 18.925 -9.323 -12.183 1.00 73.88 90 ASP A N 1
ATOM 650 C CA . ASP A 1 90 ? 18.241 -10.571 -11.850 1.00 73.88 90 ASP A CA 1
ATOM 651 C C . ASP A 1 90 ? 17.391 -11.066 -13.046 1.00 73.88 90 ASP A C 1
ATOM 653 O O . ASP A 1 90 ? 16.439 -10.402 -13.462 1.00 73.88 90 ASP A O 1
ATOM 657 N N . PRO A 1 91 ? 17.716 -12.228 -13.642 1.00 60.31 91 PRO A N 1
ATOM 658 C CA . PRO A 1 91 ? 17.007 -12.759 -14.806 1.00 60.31 91 PRO A CA 1
ATOM 659 C C . PRO A 1 91 ? 15.598 -13.291 -14.498 1.00 60.31 91 PRO A C 1
ATOM 661 O O . PRO A 1 91 ? 14.841 -13.543 -15.436 1.00 60.31 91 PRO A O 1
ATOM 664 N N . GLU A 1 92 ? 15.236 -13.486 -13.226 1.00 63.59 92 GLU A N 1
ATOM 665 C CA . GLU A 1 92 ? 13.870 -13.852 -12.818 1.00 63.59 92 GLU A CA 1
ATOM 666 C C . GLU A 1 92 ? 12.973 -12.618 -12.622 1.00 63.59 92 GLU A C 1
ATOM 668 O O . GLU A 1 92 ? 11.789 -12.744 -12.293 1.00 63.59 92 GLU A O 1
ATOM 673 N N . TYR A 1 93 ? 13.524 -11.420 -12.834 1.00 62.16 93 TYR A N 1
ATOM 674 C CA . TYR A 1 93 ? 12.864 -10.174 -12.500 1.00 62.16 93 TYR A CA 1
ATOM 675 C C . TYR A 1 93 ? 11.828 -9.737 -13.546 1.00 62.16 93 TYR A C 1
ATOM 677 O O . TYR A 1 93 ? 12.028 -9.833 -14.757 1.00 62.16 93 TYR A O 1
ATOM 685 N N . PHE A 1 94 ? 10.696 -9.232 -13.057 1.00 58.97 94 PHE A N 1
ATOM 686 C CA . PHE A 1 94 ? 9.584 -8.731 -13.862 1.00 58.97 94 PHE A CA 1
ATOM 687 C C . PHE A 1 94 ? 9.621 -7.204 -13.962 1.00 58.97 94 PHE A C 1
ATOM 689 O O . PHE A 1 94 ? 9.881 -6.540 -12.967 1.00 58.97 94 PHE A O 1
ATOM 696 N N . ASP A 1 95 ? 9.276 -6.638 -15.122 1.00 69.56 95 ASP A N 1
ATOM 697 C CA . ASP A 1 95 ? 9.425 -5.198 -15.391 1.00 69.56 95 ASP A CA 1
ATOM 698 C C . ASP A 1 95 ? 8.759 -4.268 -14.363 1.00 69.56 95 ASP A C 1
ATOM 700 O O . ASP A 1 95 ? 9.298 -3.203 -14.076 1.00 69.56 95 ASP A O 1
ATOM 704 N N . SER A 1 96 ? 7.619 -4.650 -13.771 1.00 77.81 96 SER A N 1
ATOM 705 C CA . SER A 1 96 ? 7.045 -3.953 -12.608 1.00 77.81 96 SER A CA 1
ATOM 706 C C . SER A 1 96 ? 6.044 -4.829 -11.849 1.00 77.81 96 SER A C 1
ATOM 708 O O . SER A 1 96 ? 5.165 -5.471 -12.440 1.00 77.81 96 SER A O 1
ATOM 710 N N . LEU A 1 97 ? 6.120 -4.791 -10.521 1.00 83.88 97 LEU A N 1
ATOM 711 C CA . LEU A 1 97 ? 5.188 -5.406 -9.583 1.00 83.88 97 LEU A CA 1
ATOM 712 C C . LEU A 1 97 ? 4.354 -4.335 -8.889 1.00 83.88 97 LEU A C 1
ATOM 714 O O . LEU A 1 97 ? 4.867 -3.311 -8.441 1.00 83.88 97 LEU A O 1
ATOM 718 N N . ARG A 1 98 ? 3.054 -4.598 -8.759 1.00 88.94 98 ARG A N 1
ATOM 719 C CA . ARG A 1 98 ? 2.157 -3.748 -7.977 1.00 88.94 98 ARG A CA 1
ATOM 720 C C . ARG A 1 98 ? 1.900 -4.388 -6.626 1.00 88.94 98 ARG A C 1
ATOM 722 O O . ARG A 1 98 ? 1.515 -5.552 -6.547 1.00 88.94 98 ARG A O 1
ATOM 729 N N . PHE A 1 99 ? 2.035 -3.606 -5.572 1.00 91.31 99 PHE A N 1
ATOM 730 C CA . PHE A 1 99 ? 1.698 -3.988 -4.214 1.00 91.31 99 PHE A CA 1
ATOM 731 C C . PHE A 1 99 ? 0.600 -3.072 -3.690 1.00 91.31 99 PHE A C 1
ATOM 733 O O . PHE A 1 99 ? 0.570 -1.870 -3.956 1.00 91.31 99 PHE A O 1
ATOM 740 N N . ARG A 1 100 ? -0.308 -3.647 -2.912 1.00 94.19 100 ARG A N 1
ATOM 741 C CA . ARG A 1 100 ? -1.184 -2.904 -2.015 1.00 94.19 100 ARG A CA 1
ATOM 742 C C . ARG A 1 100 ? -0.776 -3.267 -0.598 1.00 94.19 100 ARG A C 1
ATOM 744 O O . ARG A 1 100 ? -0.875 -4.429 -0.214 1.00 94.19 100 ARG A O 1
ATOM 751 N N . LEU A 1 101 ? -0.335 -2.274 0.154 1.00 96.06 101 LEU A N 1
ATOM 752 C CA . LEU A 1 101 ? 0.005 -2.383 1.565 1.00 96.06 101 LEU A CA 1
ATOM 753 C C . LEU A 1 101 ? -1.186 -1.879 2.374 1.00 96.06 101 LEU A C 1
ATOM 755 O O . LEU A 1 101 ? -1.620 -0.750 2.159 1.00 96.06 101 LEU A O 1
ATOM 759 N N . ARG A 1 102 ? -1.738 -2.696 3.269 1.00 95.19 102 ARG A N 1
ATOM 760 C CA . ARG A 1 102 ? -2.879 -2.324 4.110 1.00 95.19 102 ARG A CA 1
ATOM 761 C C . ARG A 1 102 ? -2.440 -2.169 5.559 1.00 95.19 102 ARG A C 1
ATOM 763 O O . ARG A 1 102 ? -2.042 -3.137 6.196 1.00 95.19 102 ARG A O 1
ATOM 770 N N . PHE A 1 103 ? -2.554 -0.954 6.071 1.00 95.00 103 PHE A N 1
ATOM 771 C CA . PHE A 1 103 ? -2.172 -0.559 7.418 1.00 95.00 103 PHE A CA 1
ATOM 772 C C . PHE A 1 103 ? -3.404 -0.469 8.313 1.00 95.00 103 PHE A C 1
ATOM 774 O O . PHE A 1 103 ? -4.444 0.052 7.903 1.00 95.00 103 PHE A O 1
ATOM 781 N N . ASN A 1 104 ? -3.275 -0.947 9.548 1.00 92.69 104 ASN A N 1
ATOM 782 C CA . ASN A 1 104 ? -4.290 -0.791 10.584 1.00 92.69 104 ASN A CA 1
ATOM 783 C C . ASN A 1 104 ? -3.876 0.300 11.591 1.00 92.69 104 ASN A C 1
ATOM 785 O O . ASN A 1 104 ? -2.760 0.828 11.554 1.00 92.69 104 ASN A O 1
ATOM 789 N N . SER A 1 105 ? -4.768 0.619 12.528 1.00 92.75 105 SER A N 1
ATOM 790 C CA . SER A 1 105 ? -4.547 1.624 13.578 1.00 92.75 105 SER A CA 1
ATOM 791 C C . SER A 1 105 ? -3.412 1.290 14.558 1.00 92.75 105 SER A C 1
ATOM 793 O O . SER A 1 105 ? -3.045 2.125 15.384 1.00 92.75 105 SER A O 1
ATOM 795 N N . ARG A 1 106 ? -2.830 0.086 14.479 1.00 91.88 106 ARG A N 1
ATOM 796 C CA . ARG A 1 106 ? -1.695 -0.348 15.301 1.00 91.88 106 ARG A CA 1
ATOM 797 C C . ARG A 1 106 ? -0.346 -0.097 14.627 1.00 91.88 106 ARG A C 1
ATOM 799 O O . ARG A 1 106 ? 0.678 -0.367 15.256 1.00 91.88 106 ARG A O 1
ATOM 806 N N . TRP A 1 107 ? -0.299 0.454 13.412 1.00 91.44 107 TRP A N 1
ATOM 807 C CA . TRP A 1 107 ? 0.947 0.946 12.808 1.00 91.44 107 TRP A CA 1
ATOM 808 C C . TRP A 1 107 ? 1.643 1.964 13.740 1.00 91.44 107 TRP A C 1
ATOM 810 O O . TRP A 1 107 ? 0.973 2.829 14.310 1.00 91.44 107 TRP A O 1
ATOM 820 N N . PRO A 1 108 ? 2.973 1.891 13.954 1.00 93.56 108 PRO A N 1
ATOM 821 C CA . PRO A 1 108 ? 3.959 0.998 13.334 1.00 93.56 108 PRO A CA 1
ATOM 822 C C . PRO A 1 108 ? 4.254 -0.283 14.134 1.00 93.56 108 PRO A C 1
ATOM 824 O O . PRO A 1 108 ? 5.247 -0.958 13.878 1.00 93.56 108 PRO A O 1
ATOM 827 N N . ARG A 1 109 ? 3.452 -0.604 15.158 1.00 93.50 109 ARG A N 1
ATOM 828 C CA . ARG A 1 109 ? 3.672 -1.786 16.011 1.00 93.50 109 ARG A CA 1
ATOM 829 C C . ARG A 1 109 ? 3.338 -3.085 15.287 1.00 93.50 109 ARG A C 1
ATOM 831 O O . ARG A 1 109 ? 4.001 -4.089 15.526 1.00 93.50 109 ARG A O 1
ATOM 838 N N . GLU A 1 110 ? 2.321 -3.057 14.434 1.00 92.19 110 GLU A N 1
ATOM 839 C CA . GLU A 1 110 ? 1.974 -4.163 13.543 1.00 92.19 110 GLU A CA 1
ATOM 840 C C . GLU A 1 110 ? 2.328 -3.798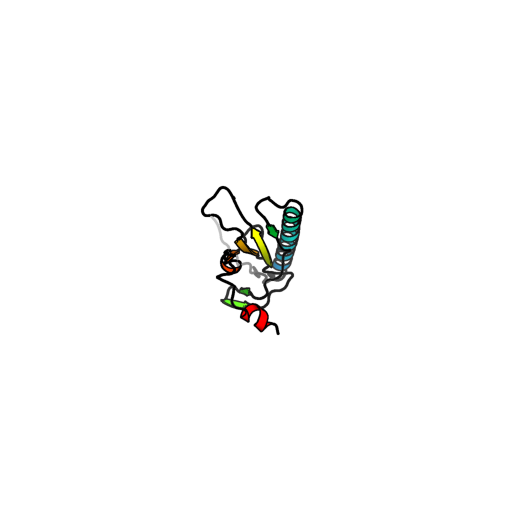 12.096 1.00 92.19 110 GLU A C 1
ATOM 842 O O . GLU A 1 110 ? 2.038 -2.674 11.678 1.00 92.19 110 GLU A O 1
ATOM 847 N N . PRO A 1 111 ? 2.965 -4.708 11.334 1.00 94.75 111 PRO A N 1
ATOM 848 C CA . PRO A 1 111 ? 3.280 -4.468 9.931 1.00 94.75 111 PRO A CA 1
ATOM 849 C C . PRO A 1 111 ? 2.005 -4.439 9.072 1.00 94.75 111 PRO A C 1
ATOM 851 O O . PRO A 1 111 ? 0.995 -5.033 9.459 1.00 94.75 111 PRO A O 1
ATOM 854 N N . PRO A 1 112 ? 2.037 -3.798 7.890 1.00 95.38 112 PRO A N 1
ATOM 855 C CA . PRO A 1 112 ? 0.917 -3.852 6.967 1.00 95.38 112 PRO A CA 1
ATOM 856 C C . PRO A 1 112 ? 0.719 -5.259 6.399 1.00 95.38 112 PRO A C 1
ATOM 858 O O . PRO A 1 112 ? 1.675 -6.006 6.178 1.00 95.38 112 PRO A O 1
ATOM 861 N N . GLU A 1 113 ? -0.524 -5.577 6.055 1.00 93.69 113 GLU A N 1
ATOM 862 C CA . GLU A 1 113 ? -0.820 -6.708 5.181 1.00 93.69 113 GLU A CA 1
ATOM 863 C C . GLU A 1 113 ? -0.368 -6.377 3.755 1.00 93.69 113 GLU A C 1
ATOM 865 O O . GLU A 1 113 ? -0.652 -5.296 3.232 1.00 93.69 113 GLU A O 1
ATOM 870 N N . VAL A 1 114 ? 0.317 -7.316 3.105 1.00 94.06 114 VAL A N 1
ATOM 871 C CA . VAL A 1 114 ? 0.865 -7.125 1.759 1.00 94.06 114 VAL A CA 1
ATOM 872 C C . VAL A 1 114 ? 0.066 -7.945 0.758 1.00 94.06 114 VAL A C 1
ATOM 874 O O . VAL A 1 114 ? 0.003 -9.169 0.845 1.00 94.06 114 VAL A O 1
ATOM 877 N N . PHE A 1 115 ? -0.505 -7.269 -0.234 1.00 90.38 115 PHE A N 1
ATOM 878 C CA . PHE A 1 115 ? -1.185 -7.897 -1.360 1.00 90.38 115 PHE A CA 1
ATOM 879 C C . PHE A 1 115 ? -0.400 -7.630 -2.639 1.00 90.38 115 PHE A C 1
ATOM 881 O O . PHE A 1 115 ? -0.152 -6.475 -2.983 1.00 90.38 115 PHE A O 1
ATOM 888 N N . VAL A 1 116 ? -0.050 -8.687 -3.367 1.00 87.00 116 VAL A N 1
ATOM 889 C CA . VAL A 1 116 ? 0.633 -8.573 -4.661 1.00 87.00 116 VAL A CA 1
ATOM 890 C C . VAL A 1 116 ? -0.420 -8.534 -5.767 1.00 87.00 116 VAL A C 1
ATOM 892 O O . VAL A 1 116 ? -1.132 -9.507 -6.014 1.00 87.00 116 VAL A O 1
ATOM 895 N N . GLY A 1 117 ? -0.554 -7.377 -6.405 1.00 71.69 117 GLY A N 1
ATOM 896 C CA . GLY A 1 117 ? -1.530 -7.084 -7.447 1.00 71.69 117 GLY A CA 1
ATOM 897 C C . GLY A 1 117 ? -0.995 -7.368 -8.846 1.00 71.69 117 GLY A C 1
ATOM 898 O O . GLY A 1 117 ? -0.863 -6.442 -9.633 1.00 71.69 117 GLY A O 1
ATOM 899 N N . GLY A 1 118 ? -0.732 -8.639 -9.155 1.00 64.69 118 GLY A N 1
ATOM 900 C CA . GLY A 1 118 ? -0.439 -9.113 -10.509 1.00 64.69 118 GLY A CA 1
ATOM 901 C C . GLY A 1 118 ? 0.859 -8.596 -11.146 1.00 64.69 118 GLY A C 1
ATOM 902 O O . GLY A 1 118 ? 1.447 -7.587 -10.767 1.00 64.69 118 GLY A O 1
ATOM 903 N N . LEU A 1 119 ? 1.304 -9.338 -12.155 1.00 57.91 119 LEU A N 1
ATOM 904 C CA . LEU A 1 119 ? 2.432 -8.988 -13.005 1.00 57.91 119 LEU A CA 1
ATOM 905 C C . LEU A 1 119 ? 1.914 -8.194 -14.197 1.00 57.91 119 LEU A C 1
ATOM 907 O O . LEU A 1 119 ? 1.074 -8.702 -14.944 1.00 57.91 119 LEU A O 1
ATOM 911 N N . SER A 1 120 ? 2.440 -6.991 -14.423 1.00 53.16 120 SER A N 1
ATOM 912 C CA . SER A 1 120 ? 2.278 -6.334 -15.724 1.00 53.16 120 SER A CA 1
ATOM 913 C C . SER A 1 120 ? 3.194 -7.047 -16.719 1.00 53.16 120 SER A C 1
ATOM 915 O O . SER A 1 120 ? 4.257 -6.550 -17.066 1.00 53.16 120 SER A O 1
ATOM 917 N N . GLN A 1 121 ? 2.847 -8.273 -17.121 1.00 54.28 121 GLN A N 1
ATOM 918 C CA . GLN A 1 121 ? 3.637 -8.975 -18.124 1.00 54.28 121 GLN A CA 1
ATOM 919 C C . GLN A 1 121 ? 3.495 -8.241 -19.460 1.00 54.28 121 GLN A C 1
ATOM 921 O O . GLN A 1 121 ? 2.383 -8.012 -19.942 1.00 54.28 121 GLN A O 1
ATOM 926 N N . TYR A 1 122 ? 4.641 -7.974 -20.089 1.00 46.56 122 TYR A N 1
ATOM 927 C CA . TYR A 1 122 ? 4.863 -7.512 -21.468 1.00 46.56 122 TYR A CA 1
ATOM 928 C C . TYR A 1 122 ? 4.019 -8.209 -22.560 1.00 46.56 122 TYR A C 1
ATOM 930 O O . TYR A 1 122 ? 4.020 -7.793 -23.718 1.00 46.56 122 TYR A O 1
ATOM 938 N N . GLY A 1 123 ? 3.259 -9.251 -22.216 1.00 45.75 123 GLY A N 1
ATOM 939 C CA . GLY A 1 123 ? 2.313 -9.915 -23.101 1.00 45.75 123 GLY A CA 1
ATOM 940 C C . GLY A 1 123 ? 1.199 -9.012 -23.633 1.00 45.75 123 GLY A C 1
ATOM 941 O O . GLY A 1 123 ? 0.674 -9.341 -24.684 1.00 45.75 123 GLY A O 1
ATOM 942 N N . ALA A 1 124 ? 0.875 -7.886 -22.985 1.00 47.56 124 ALA A N 1
ATOM 943 C CA . ALA A 1 124 ? -0.152 -6.954 -23.471 1.00 47.56 124 ALA A CA 1
ATOM 944 C C . ALA A 1 124 ? 0.341 -5.968 -24.556 1.00 47.56 124 ALA A C 1
ATOM 946 O O . ALA A 1 124 ? -0.467 -5.276 -25.173 1.00 47.56 124 ALA A O 1
ATOM 947 N N . LEU A 1 125 ? 1.655 -5.881 -24.789 1.00 46.38 125 LEU A N 1
ATOM 948 C CA . LEU A 1 125 ? 2.255 -4.936 -25.741 1.00 46.38 125 LEU A CA 1
ATOM 949 C C . LEU A 1 125 ? 2.952 -5.624 -26.920 1.00 46.38 125 LEU A C 1
ATOM 951 O O . LEU A 1 125 ? 3.457 -4.944 -27.812 1.00 46.38 125 LEU A O 1
ATOM 955 N N . SER A 1 126 ? 2.944 -6.961 -26.977 1.00 45.94 126 SER A N 1
ATOM 956 C CA . SER A 1 126 ? 3.241 -7.641 -28.234 1.00 45.94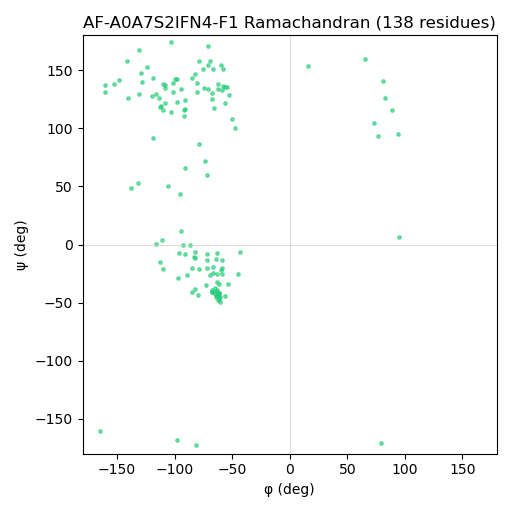 126 SER A CA 1
ATOM 957 C C . SER A 1 126 ? 2.098 -7.347 -29.213 1.00 45.94 126 SER A C 1
ATOM 959 O O . SER A 1 126 ? 0.944 -7.636 -28.884 1.00 45.94 126 SER A O 1
ATOM 961 N N . PRO A 1 127 ? 2.367 -6.820 -30.420 1.00 52.88 127 PRO A N 1
ATOM 962 C CA . PRO A 1 127 ? 1.333 -6.620 -31.436 1.00 52.88 127 PRO A CA 1
ATOM 963 C C . PRO A 1 127 ? 0.622 -7.928 -31.834 1.00 52.88 127 PRO A C 1
ATOM 965 O O . PRO A 1 127 ? -0.450 -7.878 -32.426 1.00 52.88 127 PRO A O 1
ATOM 968 N N . GLU A 1 128 ? 1.168 -9.092 -31.462 1.00 55.00 128 GLU A N 1
ATOM 969 C CA . GLU A 1 128 ? 0.550 -10.411 -31.654 1.00 55.00 128 GLU A CA 1
ATOM 970 C C . GLU A 1 128 ? -0.327 -10.877 -30.473 1.00 55.00 128 GLU A C 1
ATOM 972 O O . GLU A 1 128 ? -0.999 -11.903 -30.569 1.00 55.00 128 GLU A O 1
ATOM 977 N N . ARG A 1 129 ? -0.323 -10.161 -29.340 1.00 48.25 129 ARG A N 1
ATOM 978 C CA . ARG A 1 129 ? -1.078 -10.500 -28.119 1.00 48.25 129 ARG A CA 1
ATOM 979 C C . ARG A 1 129 ? -1.720 -9.264 -27.496 1.00 48.25 129 ARG A C 1
ATOM 981 O O . ARG A 1 129 ? -1.619 -9.015 -26.300 1.00 48.25 129 ARG A O 1
ATOM 988 N N . THR A 1 130 ? -2.399 -8.482 -28.326 1.00 50.41 130 THR A N 1
ATO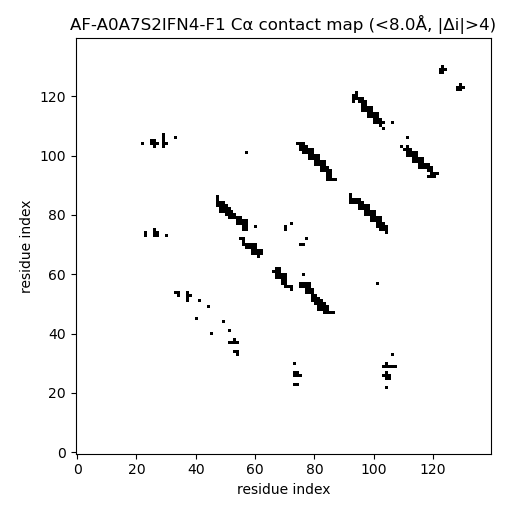M 989 C CA . THR A 1 130 ? -3.201 -7.349 -27.866 1.00 50.41 130 THR A CA 1
ATOM 990 C C . THR A 1 130 ? -4.167 -7.829 -26.773 1.00 50.41 130 THR A C 1
ATOM 992 O O . THR A 1 130 ? -4.871 -8.822 -26.997 1.00 50.41 130 THR A O 1
ATOM 995 N N . PRO A 1 131 ? -4.227 -7.179 -25.595 1.00 48.44 131 PRO A N 1
ATOM 996 C CA . PRO A 1 131 ? -5.290 -7.451 -24.646 1.00 48.44 131 PRO A CA 1
ATOM 997 C C . PRO A 1 131 ? -6.610 -7.215 -25.384 1.00 48.44 131 PRO A C 1
ATOM 999 O O . PRO A 1 131 ? -6.711 -6.255 -26.158 1.00 48.44 131 PRO A O 1
ATOM 1002 N N . PRO A 1 132 ? -7.599 -8.105 -25.231 1.00 48.44 132 PRO A N 1
ATOM 1003 C CA . PRO A 1 132 ? -8.830 -7.969 -25.978 1.00 48.44 132 PRO A CA 1
ATOM 1004 C C . PRO A 1 132 ? -9.444 -6.594 -25.655 1.00 48.44 132 PRO A C 1
ATOM 1006 O O . PRO A 1 132 ? -9.495 -6.174 -24.496 1.00 48.44 132 PRO A O 1
ATOM 1009 N N . ALA A 1 133 ? -9.924 -5.915 -26.701 1.00 51.66 133 ALA A N 1
ATOM 1010 C CA . ALA A 1 133 ? -10.611 -4.623 -26.655 1.00 51.66 133 ALA A CA 1
ATOM 1011 C C . ALA A 1 133 ? -11.702 -4.438 -25.564 1.00 51.66 133 ALA A C 1
ATOM 1013 O O . ALA A 1 133 ? -11.869 -3.294 -25.133 1.00 51.66 133 ALA A O 1
ATOM 1014 N N . PRO A 1 134 ? -12.382 -5.481 -25.018 1.00 55.75 134 PRO A N 1
ATOM 1015 C CA . PRO A 1 134 ? -13.466 -5.296 -24.056 1.00 55.75 134 PRO A CA 1
ATOM 1016 C C . PRO A 1 134 ? -13.101 -4.547 -22.775 1.00 55.75 134 PRO A C 1
ATOM 1018 O O . PRO A 1 134 ? -14.001 -4.045 -22.110 1.00 55.75 134 PRO A O 1
ATOM 1021 N N . PHE A 1 135 ? -11.816 -4.462 -22.402 1.00 49.06 135 PHE A N 1
ATOM 1022 C CA . PHE A 1 135 ? -11.430 -3.656 -21.239 1.00 49.06 135 PHE A CA 1
ATOM 1023 C C . PHE A 1 135 ? -11.774 -2.170 -21.434 1.00 49.06 135 PHE A C 1
ATOM 1025 O O . PHE A 1 135 ? -12.164 -1.504 -20.479 1.00 49.06 135 PHE A O 1
ATOM 1032 N N . TYR A 1 136 ? -11.681 -1.664 -22.667 1.00 50.81 136 TYR A N 1
ATOM 1033 C CA . TYR A 1 136 ? -12.057 -0.290 -23.005 1.00 50.81 136 TYR A CA 1
ATOM 1034 C C . TYR A 1 136 ? -13.533 -0.162 -23.409 1.00 50.81 136 TYR A C 1
ATOM 1036 O O . TYR A 1 136 ? -14.119 0.892 -23.177 1.00 50.81 136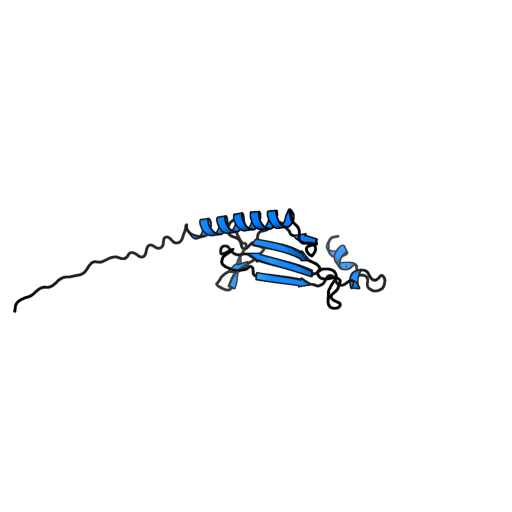 TYR A O 1
ATOM 1044 N N . ASP A 1 137 ? -14.157 -1.226 -23.930 1.00 54.69 137 ASP A N 1
ATOM 1045 C CA . ASP A 1 137 ? -15.589 -1.215 -24.282 1.00 54.69 137 ASP A CA 1
ATOM 1046 C C . ASP A 1 137 ? -16.513 -1.229 -23.050 1.00 54.69 137 ASP A C 1
ATOM 1048 O O . ASP A 1 137 ? -17.665 -0.825 -23.143 1.00 54.69 137 ASP A O 1
ATOM 1052 N N . ALA A 1 138 ? -16.030 -1.658 -21.877 1.00 50.12 138 ALA A N 1
ATOM 1053 C CA . ALA A 1 138 ? -16.813 -1.657 -20.635 1.00 50.12 138 ALA A CA 1
ATOM 1054 C C . ALA A 1 138 ? -17.060 -0.251 -20.044 1.00 50.12 138 ALA A C 1
ATOM 1056 O O . ALA A 1 138 ? -17.804 -0.119 -19.071 1.00 50.12 138 ALA A O 1
ATOM 1057 N N . LEU A 1 139 ? -16.415 0.782 -20.597 1.00 45.47 139 LEU A N 1
ATOM 1058 C CA . LEU A 1 139 ? -16.536 2.180 -20.170 1.00 45.47 139 LEU A CA 1
ATOM 1059 C C . LEU A 1 139 ? -17.251 3.073 -21.203 1.00 45.47 139 LEU A C 1
ATOM 1061 O O . LEU A 1 139 ? -17.332 4.283 -20.982 1.00 45.47 139 LEU A O 1
ATOM 1065 N N . ALA A 1 140 ? -17.743 2.500 -22.307 1.00 46.16 140 ALA A N 1
ATOM 1066 C CA . ALA A 1 140 ? -18.548 3.184 -23.324 1.00 46.16 140 ALA A CA 1
ATOM 1067 C C . ALA A 1 140 ? -20.046 2.908 -23.121 1.00 46.16 140 ALA A C 1
ATOM 1069 O O . ALA A 1 140 ? -20.840 3.852 -23.336 1.00 46.16 140 ALA A O 1
#

Nearest PDB structures (foldseek):
  4qpl-assembly2_D  TM=7.758E-01  e=4.704E-03  Homo sapiens
  5v0r-assembly1_A-2  TM=7.819E-01  e=5.303E-03  Naegleria fowleri
  2awf-assembly1_A  TM=7.264E-01  e=6.737E-03  Homo sapiens
  6d68-assembly1_A  TM=5.246E-01  e=2.745E-03  Homo sapiens
  7m2k-assembly4_G  TM=6.831E-01  e=1.467E-02  Homo sapiens

Secondary structure (DSSP, 8-state):
-------------------SSHHHHHHHHHHHHHHHHHHHHHHT--TTEEEEPPPEE-SSEE-TTS-EEPPPTTT--EEEEEEE---TT-TT--S-EEEEEEE-TTTTTSPPEEEEEEE--GGGTSTTSPPPTHHHHTT-

Foldseek 3Di:
DDDDDDDDDDDDDPPDPPPPPPQLVLLQVQLVVLQVVQVVCVVVPDPFWPDKDGKDADCWDADPVRDIDGDDRSFGQTKMKTKGWDDPPDPVTAPIWIWIWTHGSNPPVDGTDIDTDDGPHPQCVDPVRPDDPVVVVVVD